Protein AF-A0A4Q3DYS0-F1 (afdb_monomer)

Nearest PDB structures (foldseek):
  2i02-assembly1_B  TM=9.079E-01  e=6.092E-02  Nostoc punctiforme PCC 73102
  2hq7-assembly1_B  TM=7.321E-01  e=1.449E+00  Clostridium acetobutylicum
  2i51-assembly1_B  TM=6.617E-01  e=1.042E+00  Nostoc punctiforme PCC 73102
  5v8w-assembly3_F  TM=3.234E-01  e=2.996E+00  Homo sapiens
  3ul5-assembly1_A  TM=4.429E-01  e=9.206E+00  Saccharum officinarum

Foldseek 3Di:
DDPDDPQVVLVVVQVVLVVVQWDWDWDQDPVRDIDIDIFGWDHADSNGDTDTDDDPVD

Structure (mmCIF, N/CA/C/O backbone):
data_AF-A0A4Q3DYS0-F1
#
_entry.id   AF-A0A4Q3DYS0-F1
#
loop_
_atom_site.group_PDB
_atom_site.id
_atom_site.type_symbol
_atom_site.label_atom_id
_atom_site.label_alt_id
_atom_site.label_comp_id
_atom_sit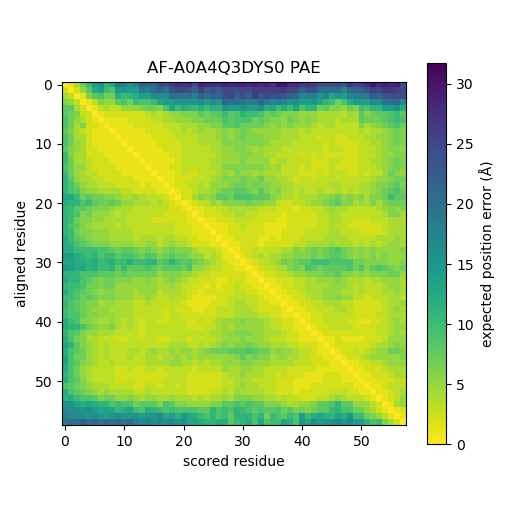e.label_asym_id
_atom_site.label_entity_id
_atom_site.label_seq_id
_atom_site.pdbx_PDB_ins_code
_atom_site.Cartn_x
_atom_site.Cartn_y
_atom_site.Cartn_z
_atom_site.occupancy
_atom_site.B_iso_or_equiv
_atom_site.auth_seq_id
_atom_site.auth_comp_id
_atom_site.auth_asym_id
_atom_site.auth_atom_id
_atom_site.pdbx_PDB_model_num
ATOM 1 N N . MET A 1 1 ? -11.071 24.307 11.572 1.00 50.22 1 MET A N 1
ATOM 2 C CA . MET A 1 1 ? -11.223 22.872 11.263 1.00 50.22 1 MET A CA 1
ATOM 3 C C . MET A 1 1 ? -10.939 22.134 12.552 1.00 50.22 1 MET A C 1
ATOM 5 O O . MET A 1 1 ? -9.926 22.434 13.163 1.00 50.22 1 MET A O 1
ATOM 9 N N . SER A 1 2 ? -11.869 21.317 13.036 1.00 58.50 2 SER A N 1
ATOM 10 C CA . SER A 1 2 ? -11.691 20.549 14.273 1.00 58.50 2 SER A CA 1
ATOM 11 C C . SER A 1 2 ? -10.487 19.615 14.131 1.00 58.50 2 SER A C 1
ATOM 13 O O . SER A 1 2 ? -10.428 18.865 13.158 1.00 58.50 2 SER A O 1
ATOM 15 N N . GLU A 1 3 ? -9.538 19.674 15.066 1.00 73.44 3 GLU A N 1
ATOM 16 C CA . GLU A 1 3 ? -8.451 18.697 15.163 1.00 73.44 3 GLU A CA 1
ATOM 17 C C . GLU A 1 3 ? -9.062 17.324 15.451 1.00 73.44 3 GLU A C 1
ATOM 19 O O . GLU A 1 3 ? -9.509 17.046 16.561 1.00 73.44 3 GLU A O 1
ATOM 24 N N . GLN A 1 4 ? -9.148 16.482 14.421 1.00 76.56 4 GLN A N 1
ATOM 25 C CA . GLN A 1 4 ? -9.521 15.082 14.589 1.00 76.56 4 GLN A CA 1
ATOM 26 C C . GLN A 1 4 ? -8.388 14.356 15.300 1.00 76.56 4 GLN A C 1
ATOM 28 O O . GLN A 1 4 ? -7.213 14.549 14.972 1.00 76.56 4 GLN A O 1
ATOM 33 N N . SER A 1 5 ? -8.737 13.495 16.246 1.00 85.88 5 SER A N 1
ATOM 34 C CA . SER A 1 5 ? -7.766 12.643 16.921 1.00 85.88 5 SER A CA 1
ATOM 35 C C . SER A 1 5 ? -7.110 11.681 15.918 1.00 85.88 5 SER A C 1
ATOM 37 O O . SER A 1 5 ? -7.726 11.271 14.932 1.00 85.88 5 SER A O 1
ATOM 39 N N . LYS A 1 6 ? -5.849 11.293 16.153 1.00 85.25 6 LYS A N 1
ATOM 40 C CA . LYS A 1 6 ? -5.114 10.353 15.280 1.00 85.25 6 LYS A CA 1
ATOM 41 C C . LYS A 1 6 ? -5.922 9.079 14.931 1.00 85.25 6 LYS A C 1
ATOM 43 O O . LYS A 1 6 ? -5.937 8.711 13.758 1.00 85.25 6 LYS A O 1
ATOM 48 N N . PRO A 1 7 ? -6.650 8.441 15.871 1.00 87.75 7 PRO A N 1
ATOM 49 C CA . PRO A 1 7 ? -7.492 7.283 15.558 1.00 87.75 7 PRO A CA 1
ATOM 50 C C . PRO A 1 7 ? -8.642 7.589 14.587 1.00 87.75 7 PRO A C 1
ATOM 52 O O . PRO A 1 7 ? -8.960 6.765 13.734 1.00 87.75 7 PRO A O 1
ATOM 55 N N . GLU A 1 8 ? -9.257 8.771 14.677 1.00 89.50 8 GLU A N 1
ATOM 56 C CA . GLU A 1 8 ? -10.331 9.183 13.762 1.00 89.50 8 GLU A CA 1
ATOM 57 C C . GLU A 1 8 ? -9.806 9.409 12.342 1.00 89.50 8 GLU A C 1
ATOM 59 O O . GLU A 1 8 ? -10.476 9.053 11.374 1.00 89.50 8 GLU A O 1
ATOM 64 N N . GLN A 1 9 ? -8.589 9.943 12.215 1.00 90.81 9 GLN A N 1
ATOM 65 C CA . GLN A 1 9 ? -7.922 10.125 10.924 1.00 90.81 9 GLN A CA 1
ATOM 66 C C . GLN A 1 9 ? -7.579 8.778 10.272 1.00 90.81 9 GLN A C 1
ATOM 68 O O . GLN A 1 9 ? -7.827 8.594 9.081 1.00 90.81 9 GLN A O 1
ATOM 73 N N . ILE A 1 10 ? -7.059 7.820 11.050 1.00 90.50 10 ILE A N 1
ATOM 74 C CA . ILE A 1 10 ? -6.757 6.462 10.566 1.00 90.50 10 ILE A CA 1
ATOM 75 C C . ILE A 1 10 ? -8.042 5.751 10.141 1.00 90.50 10 ILE A C 1
ATOM 77 O O . ILE A 1 10 ? -8.081 5.154 9.068 1.00 90.50 10 ILE A O 1
ATOM 81 N N . LYS A 1 11 ? -9.115 5.866 10.932 1.00 91.00 11 LYS A N 1
ATOM 82 C CA . LYS A 1 11 ? -10.421 5.304 10.575 1.00 91.00 11 LYS A CA 1
ATOM 83 C C . LYS A 1 11 ? -10.944 5.884 9.261 1.00 91.00 11 LYS A C 1
ATOM 85 O O . LYS A 1 11 ? -11.327 5.130 8.377 1.00 91.00 11 LYS A O 1
ATOM 90 N N . PHE A 1 12 ? -10.901 7.206 9.107 1.00 90.56 12 PHE A N 1
ATOM 91 C CA . PHE A 1 12 ? -11.313 7.858 7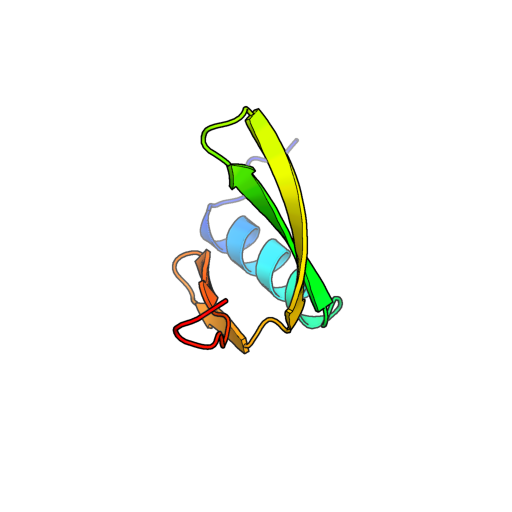.866 1.00 90.56 12 PHE A CA 1
ATOM 92 C C . PHE A 1 12 ? -10.492 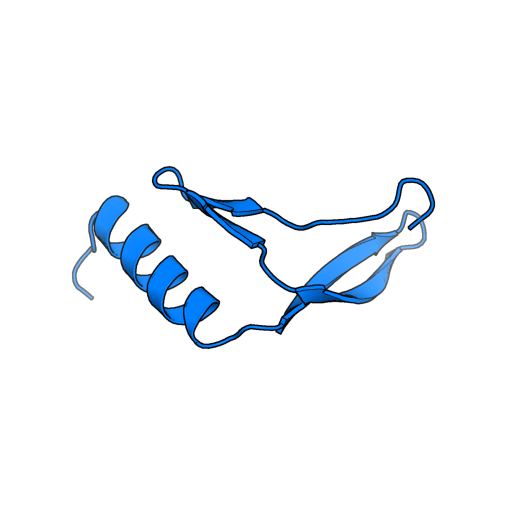7.381 6.658 1.00 90.56 12 PHE A C 1
ATOM 94 O O . PHE A 1 12 ? -11.052 7.127 5.592 1.00 90.56 12 PHE A O 1
ATOM 101 N N . LEU A 1 13 ? -9.173 7.239 6.819 1.00 89.75 13 LEU A N 1
ATOM 102 C CA . LEU A 1 13 ? -8.295 6.723 5.771 1.00 89.75 13 LEU A CA 1
ATOM 103 C C . LEU A 1 13 ? -8.649 5.276 5.404 1.00 89.75 13 LEU A C 1
ATOM 105 O O . LEU A 1 13 ? -8.772 4.967 4.221 1.00 89.75 13 LEU A O 1
ATOM 109 N N . LYS A 1 14 ? -8.852 4.413 6.403 1.00 90.12 14 LYS A N 1
ATOM 110 C CA . LYS A 1 14 ? -9.248 3.016 6.208 1.00 90.12 14 LYS A CA 1
ATOM 111 C C . LYS A 1 14 ? -10.565 2.908 5.441 1.00 90.12 14 LYS A C 1
ATOM 113 O O . LYS A 1 14 ? -10.596 2.244 4.409 1.00 90.12 14 LYS A O 1
ATOM 118 N N . ASP A 1 15 ? -11.591 3.646 5.863 1.00 90.75 15 ASP A N 1
ATOM 119 C CA . ASP A 1 15 ? -12.901 3.665 5.200 1.00 90.75 15 ASP A CA 1
ATOM 120 C C . ASP A 1 15 ? -12.781 4.073 3.716 1.00 90.75 15 ASP A C 1
ATOM 122 O O . ASP A 1 15 ? -13.481 3.549 2.851 1.00 90.75 15 ASP A O 1
ATOM 126 N N . LYS A 1 16 ? -11.868 5.000 3.389 1.00 90.25 16 LYS A N 1
ATOM 127 C CA . LYS A 1 16 ? -11.615 5.423 2.001 1.00 90.25 16 LYS A CA 1
ATOM 128 C C . LYS A 1 16 ? -10.849 4.390 1.186 1.00 90.25 16 LYS A C 1
ATOM 130 O O . LYS A 1 16 ? -11.136 4.222 0.004 1.00 90.25 16 LYS A O 1
ATOM 135 N N . ILE A 1 17 ? -9.879 3.721 1.792 1.00 89.44 17 ILE A N 1
ATOM 136 C CA . ILE A 1 17 ? -9.082 2.688 1.128 1.00 89.44 17 ILE A CA 1
ATOM 137 C C . ILE A 1 17 ? -9.926 1.437 0.850 1.00 89.44 17 ILE A C 1
ATOM 139 O O . ILE A 1 17 ? -9.768 0.828 -0.201 1.00 89.44 17 ILE A O 1
ATOM 143 N N . GLU A 1 18 ? -10.849 1.068 1.740 1.00 86.00 18 GLU A N 1
ATOM 144 C CA . GLU A 1 18 ? -11.753 -0.071 1.524 1.00 86.00 18 GLU A CA 1
ATOM 145 C C . GLU A 1 18 ? -12.724 0.156 0.350 1.00 86.00 18 GLU A C 1
ATOM 147 O O . GLU A 1 18 ? -13.041 -0.782 -0.386 1.00 86.00 18 GLU A O 1
ATOM 152 N N . ASP A 1 19 ? -13.146 1.404 0.125 1.00 88.31 19 ASP A N 1
ATOM 153 C CA . ASP A 1 19 ? -13.948 1.800 -1.041 1.00 88.31 19 ASP A CA 1
ATOM 154 C C . ASP A 1 19 ? -13.106 1.786 -2.337 1.00 88.31 19 ASP A C 1
ATOM 156 O O . ASP A 1 19 ? -13.549 1.343 -3.402 1.00 88.31 19 ASP A O 1
ATOM 160 N N . VAL A 1 20 ? -11.835 2.194 -2.244 1.00 84.19 20 VAL A N 1
ATOM 161 C CA . VAL A 1 20 ? -10.884 2.254 -3.363 1.00 84.19 20 VAL A CA 1
ATOM 162 C C . VAL A 1 20 ? -9.976 1.020 -3.370 1.00 84.19 20 VAL A C 1
ATOM 164 O O . VAL A 1 20 ? -8.823 1.048 -2.947 1.00 84.19 20 VAL A O 1
ATOM 167 N N . ARG A 1 21 ? -10.488 -0.083 -3.929 1.00 81.06 21 ARG A N 1
ATOM 168 C CA . ARG A 1 21 ? -9.792 -1.388 -3.984 1.00 81.06 21 ARG A CA 1
ATOM 169 C C . ARG A 1 21 ? -8.377 -1.350 -4.578 1.00 81.06 21 ARG A C 1
ATOM 171 O O . ARG A 1 21 ? -7.537 -2.160 -4.192 1.00 81.06 21 ARG A O 1
ATOM 178 N N . ILE A 1 22 ? -8.133 -0.467 -5.549 1.00 89.69 22 ILE A N 1
ATOM 179 C CA . ILE A 1 22 ? -6.845 -0.329 -6.242 1.00 89.69 22 ILE A CA 1
ATOM 180 C C . ILE A 1 22 ? -6.283 1.065 -5.984 1.00 89.69 22 ILE A C 1
ATOM 182 O O . ILE A 1 22 ? -6.885 2.061 -6.379 1.00 89.69 22 ILE A O 1
ATOM 186 N N . THR A 1 23 ? -5.099 1.127 -5.384 1.00 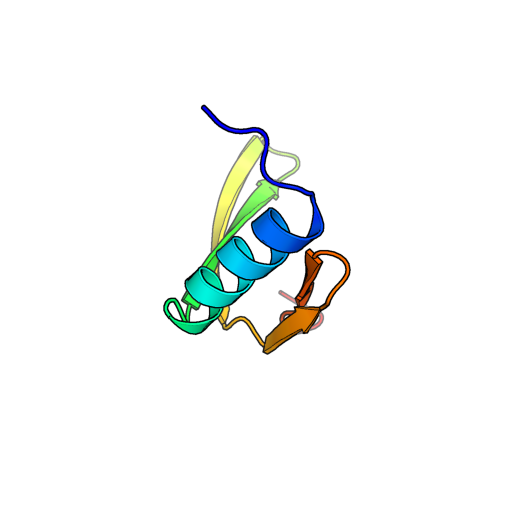91.75 23 THR A N 1
ATOM 187 C CA . THR A 1 23 ? -4.338 2.365 -5.193 1.00 91.75 23 THR A CA 1
ATOM 188 C C . THR A 1 23 ? -3.163 2.442 -6.165 1.00 91.75 23 THR A C 1
ATOM 190 O O . THR A 1 23 ? -2.757 1.443 -6.758 1.00 91.75 23 THR A O 1
ATOM 193 N N . MET A 1 24 ? -2.598 3.636 -6.329 1.00 93.56 24 MET A N 1
ATOM 194 C CA . MET A 1 24 ? -1.408 3.872 -7.144 1.00 93.56 24 MET A CA 1
ATOM 195 C C . MET A 1 24 ? -0.198 4.054 -6.229 1.00 93.56 24 MET A C 1
ATOM 197 O O . MET A 1 24 ? -0.037 5.103 -5.607 1.00 93.56 24 MET A O 1
ATOM 201 N N . LEU A 1 25 ? 0.679 3.051 -6.162 1.00 93.00 25 LEU A N 1
ATOM 202 C CA . LEU A 1 25 ? 1.947 3.162 -5.446 1.00 93.00 25 LEU A CA 1
ATOM 203 C C . LEU A 1 25 ? 2.952 3.901 -6.329 1.00 93.00 25 LEU A C 1
ATOM 205 O O . LEU A 1 25 ? 3.305 3.424 -7.409 1.00 93.00 25 LEU A O 1
ATOM 209 N N . VAL A 1 26 ? 3.399 5.070 -5.876 1.00 94.00 26 VAL A N 1
ATOM 210 C CA . VAL A 1 26 ? 4.354 5.916 -6.596 1.00 94.00 26 VAL A CA 1
ATOM 211 C C . VAL A 1 26 ? 5.706 5.859 -5.899 1.00 94.00 26 VAL A C 1
ATOM 213 O O . VAL A 1 26 ? 5.809 6.122 -4.705 1.00 94.00 26 VAL A O 1
ATOM 216 N N . THR A 1 27 ? 6.747 5.532 -6.656 1.00 93.12 27 THR A N 1
ATOM 217 C CA . THR A 1 27 ? 8.133 5.480 -6.182 1.00 93.12 27 THR A CA 1
ATOM 218 C C . THR A 1 27 ? 9.013 6.367 -7.052 1.00 93.12 27 THR A C 1
ATOM 220 O O . THR A 1 27 ? 8.723 6.589 -8.230 1.00 93.12 27 THR A O 1
ATOM 223 N N . VAL A 1 28 ? 10.090 6.888 -6.466 1.00 95.00 28 VAL A N 1
ATOM 224 C CA . VAL A 1 28 ? 11.104 7.662 -7.187 1.00 95.00 28 VAL A CA 1
ATOM 225 C C . VAL A 1 28 ? 12.358 6.805 -7.283 1.00 95.00 28 VAL A C 1
ATOM 227 O O . VAL A 1 28 ? 12.890 6.365 -6.264 1.00 95.00 28 VAL A O 1
ATOM 230 N N . LYS A 1 29 ? 12.815 6.533 -8.506 1.00 89.25 29 LYS A N 1
ATOM 231 C CA . LYS A 1 29 ? 14.047 5.774 -8.754 1.00 89.25 29 LYS A CA 1
ATOM 232 C C . LYS A 1 29 ? 15.283 6.656 -8.563 1.00 89.25 29 LYS A C 1
ATOM 234 O O . LYS A 1 29 ? 15.200 7.880 -8.547 1.00 89.25 29 LYS A O 1
ATOM 239 N N . ALA A 1 30 ? 16.458 6.031 -8.479 1.00 91.69 30 ALA A N 1
ATOM 240 C CA . ALA A 1 30 ? 17.736 6.737 -8.323 1.00 91.69 30 ALA A CA 1
ATOM 241 C C . ALA A 1 30 ? 18.034 7.748 -9.453 1.00 91.69 30 ALA A C 1
ATOM 243 O O . ALA A 1 30 ? 18.753 8.721 -9.248 1.00 91.69 30 ALA A O 1
ATOM 244 N N . ASN A 1 31 ? 17.456 7.545 -10.640 1.00 92.88 31 ASN A N 1
ATOM 245 C CA . ASN A 1 31 ? 17.536 8.464 -11.777 1.00 92.88 31 ASN A CA 1
ATOM 246 C C . ASN A 1 31 ? 16.496 9.604 -11.727 1.00 92.88 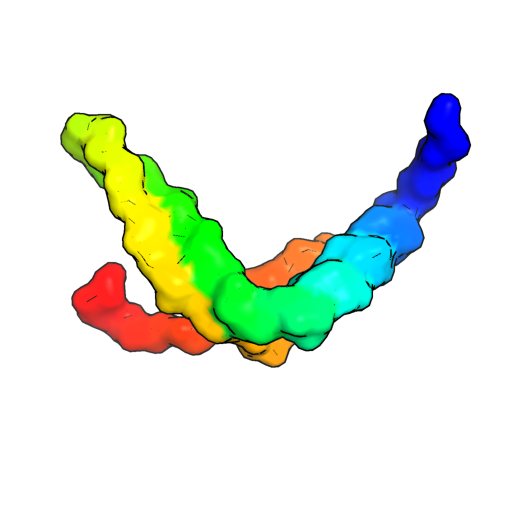31 ASN A C 1
ATOM 248 O O . ASN A 1 31 ? 16.349 10.315 -12.714 1.00 92.88 31 ASN A O 1
ATOM 252 N N . HIS A 1 32 ? 15.794 9.790 -10.604 1.00 91.44 32 HIS A N 1
ATOM 253 C CA . HIS A 1 32 ? 14.708 10.763 -10.412 1.00 91.44 32 HIS A CA 1
ATOM 254 C C . HIS A 1 32 ? 13.465 10.524 -11.281 1.00 91.44 32 HIS A C 1
ATOM 256 O O . HIS A 1 32 ? 12.578 11.375 -11.341 1.00 91.44 32 HIS A O 1
ATOM 262 N N . GLU A 1 33 ? 13.350 9.361 -11.923 1.00 93.94 33 GLU A N 1
ATOM 263 C CA . GLU A 1 33 ? 12.115 8.991 -12.604 1.00 93.94 33 GLU A CA 1
ATOM 264 C C . GLU A 1 33 ? 11.037 8.586 -11.604 1.00 93.94 33 GLU A C 1
ATOM 266 O O . GLU A 1 33 ? 11.284 7.847 -10.644 1.00 93.94 33 GLU A O 1
ATOM 271 N N . ILE A 1 34 ? 9.815 9.023 -11.890 1.00 95.00 34 ILE A N 1
ATOM 272 C CA . ILE A 1 34 ? 8.620 8.670 -11.133 1.00 95.00 34 ILE A CA 1
ATO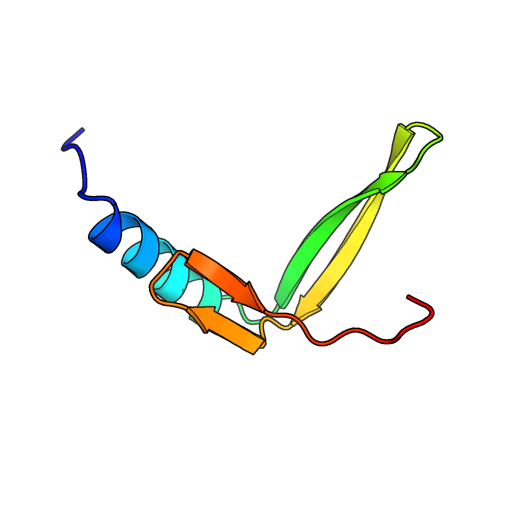M 273 C C . ILE A 1 34 ? 7.998 7.435 -11.777 1.00 95.00 34 ILE A C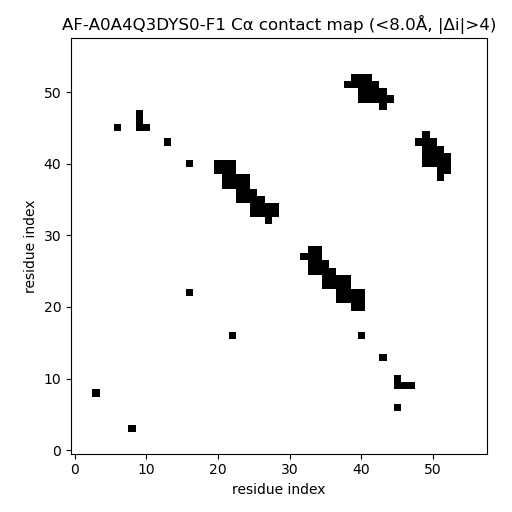 1
ATOM 275 O O . ILE A 1 34 ? 7.605 7.460 -12.943 1.00 95.00 34 ILE A O 1
ATOM 279 N N . HIS A 1 35 ? 7.887 6.355 -11.009 1.00 93.56 35 HIS A N 1
ATOM 280 C CA . HIS A 1 35 ? 7.249 5.113 -11.437 1.00 93.56 35 HIS A CA 1
ATOM 281 C C . HIS A 1 35 ? 5.999 4.887 -10.593 1.00 93.56 35 HIS A C 1
ATOM 283 O O . HIS A 1 35 ? 6.071 4.870 -9.364 1.00 93.56 35 HIS A O 1
ATOM 289 N N . SER A 1 36 ? 4.851 4.716 -11.250 1.00 93.75 36 SER A N 1
ATOM 290 C CA . SER A 1 36 ? 3.574 4.435 -10.592 1.00 93.75 36 SER A CA 1
ATOM 291 C C . SER A 1 36 ? 3.062 3.059 -10.991 1.00 93.75 36 SER A C 1
ATOM 293 O O . SER A 1 36 ? 3.104 2.701 -12.169 1.00 93.75 36 SER A O 1
ATOM 295 N N . ARG A 1 37 ? 2.590 2.280 -10.015 1.00 91.81 37 ARG A N 1
ATOM 296 C CA . ARG A 1 37 ? 2.036 0.942 -10.245 1.00 91.81 37 ARG A CA 1
ATOM 297 C C . ARG A 1 37 ? 0.704 0.784 -9.518 1.00 91.81 37 ARG A C 1
ATOM 299 O O . ARG A 1 37 ? 0.622 1.157 -8.345 1.00 91.81 37 ARG A O 1
ATOM 306 N N . PRO A 1 38 ? -0.325 0.225 -10.179 1.00 93.44 38 PRO A N 1
ATOM 307 C CA . PRO A 1 38 ? -1.556 -0.133 -9.498 1.00 93.44 38 PRO A CA 1
ATOM 308 C C . PRO A 1 38 ? -1.280 -1.292 -8.534 1.00 93.44 38 PRO A C 1
ATOM 310 O O . PRO A 1 38 ? -0.723 -2.314 -8.932 1.00 93.44 38 PRO A O 1
ATOM 313 N N . M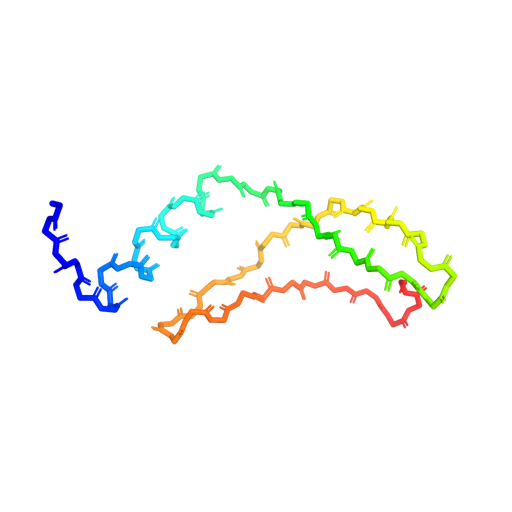ET A 1 39 ? -1.677 -1.129 -7.277 1.00 92.75 39 MET A N 1
ATOM 314 C CA . MET A 1 39 ? -1.564 -2.132 -6.220 1.00 92.75 39 MET A CA 1
ATOM 315 C C . MET A 1 39 ? -2.939 -2.325 -5.579 1.00 92.75 39 MET A C 1
ATOM 317 O O . MET A 1 39 ? -3.625 -1.352 -5.267 1.00 92.75 39 MET A O 1
ATOM 321 N N . ALA A 1 40 ? -3.352 -3.576 -5.380 1.00 92.50 40 ALA A N 1
ATOM 322 C CA . ALA A 1 40 ? -4.549 -3.881 -4.603 1.00 92.50 40 ALA A CA 1
ATOM 323 C C . ALA A 1 40 ? -4.203 -3.852 -3.111 1.00 92.50 40 ALA A C 1
ATOM 325 O O . ALA A 1 40 ? -3.270 -4.541 -2.688 1.00 92.50 40 ALA A O 1
ATOM 326 N N . THR A 1 41 ? -4.935 -3.066 -2.325 1.00 92.31 41 THR A N 1
ATOM 327 C CA . THR A 1 41 ? -4.705 -3.001 -0.877 1.00 92.31 41 THR A CA 1
ATOM 328 C C . THR A 1 41 ? -5.219 -4.273 -0.208 1.00 92.31 41 THR A C 1
ATOM 330 O O . THR A 1 41 ? -6.361 -4.668 -0.439 1.00 92.31 41 THR A O 1
ATOM 333 N N . ALA A 1 42 ? -4.380 -4.921 0.603 1.00 91.38 42 ALA A N 1
ATOM 334 C CA . ALA A 1 42 ? -4.735 -6.143 1.321 1.00 91.38 42 ALA A CA 1
ATOM 335 C C . ALA A 1 42 ? -5.392 -5.844 2.675 1.00 91.38 42 ALA A C 1
ATOM 337 O O . ALA A 1 42 ? -6.431 -6.422 2.979 1.00 91.38 42 ALA A O 1
ATOM 338 N N . ASP A 1 43 ? -4.796 -4.949 3.469 1.00 90.25 43 ASP A N 1
ATOM 339 C CA . ASP A 1 43 ? -5.341 -4.522 4.762 1.00 90.25 43 ASP A CA 1
ATOM 340 C C . ASP A 1 43 ? -4.750 -3.172 5.203 1.00 90.25 43 ASP A C 1
ATOM 342 O O . ASP A 1 43 ? -3.684 -2.758 4.734 1.00 90.25 43 ASP A O 1
ATOM 346 N N . VAL A 1 44 ? -5.446 -2.505 6.124 1.00 90.38 44 VAL A N 1
ATOM 347 C CA . VAL A 1 44 ? -4.979 -1.325 6.857 1.00 90.38 44 VAL A CA 1
ATOM 348 C C . VAL A 1 44 ? -5.157 -1.587 8.349 1.00 90.38 44 VAL A C 1
ATOM 350 O O . VAL A 1 44 ? -6.284 -1.787 8.824 1.00 90.38 44 VAL A O 1
ATOM 353 N N . ASP A 1 45 ? -4.052 -1.580 9.092 1.00 89.44 45 ASP A N 1
ATOM 354 C CA . ASP A 1 45 ? -4.077 -1.847 10.529 1.00 89.44 45 ASP A CA 1
ATOM 355 C C . ASP A 1 45 ? -4.470 -0.615 11.366 1.00 89.44 45 ASP A C 1
ATOM 357 O O . ASP A 1 45 ? -4.650 0.497 10.863 1.00 89.44 45 ASP A O 1
ATOM 361 N N . ALA A 1 46 ? -4.644 -0.826 12.673 1.00 86.00 46 ALA A N 1
ATOM 362 C CA . ALA A 1 46 ? -5.053 0.222 13.608 1.00 86.00 46 ALA A CA 1
ATOM 363 C C . ALA A 1 46 ? -3.981 1.307 13.827 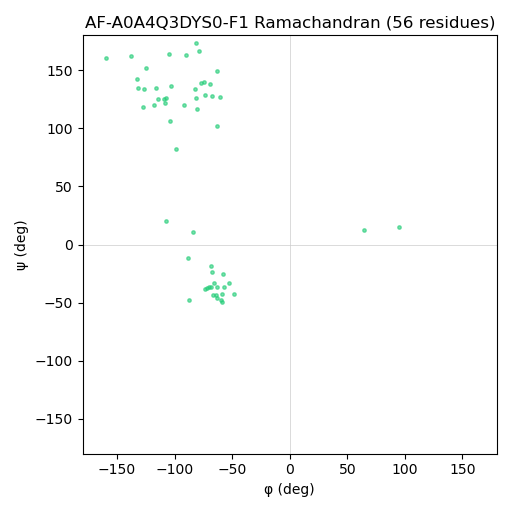1.00 86.00 46 ALA A C 1
ATOM 365 O O . ALA A 1 46 ? -4.312 2.402 14.287 1.00 86.00 46 ALA A O 1
ATOM 366 N N . ASP A 1 47 ? -2.725 1.017 13.484 1.00 87.62 47 ASP A N 1
ATOM 367 C CA . ASP A 1 47 ? -1.605 1.952 13.581 1.00 87.62 47 ASP A CA 1
ATOM 368 C C . ASP A 1 47 ? -1.452 2.806 12.309 1.00 87.62 47 ASP A C 1
ATOM 370 O O . ASP A 1 47 ? -0.752 3.824 12.325 1.00 87.62 47 ASP A O 1
ATOM 374 N N . GLY A 1 48 ? -2.163 2.443 11.235 1.00 86.44 48 GLY A N 1
ATOM 375 C CA . GLY A 1 48 ? -2.174 3.131 9.949 1.00 86.44 48 GLY A CA 1
ATOM 376 C C . GLY A 1 48 ? -1.192 2.557 8.926 1.00 86.44 48 GLY A C 1
ATOM 377 O O . GLY A 1 48 ? -0.911 3.225 7.929 1.00 86.44 48 GLY A O 1
ATOM 378 N N . ASN A 1 49 ? -0.663 1.349 9.138 1.00 91.75 49 ASN A N 1
ATOM 379 C CA . ASN A 1 49 ? 0.146 0.674 8.127 1.00 91.75 49 ASN A CA 1
ATOM 380 C C . ASN A 1 49 ? -0.754 0.090 7.037 1.00 91.75 49 ASN A C 1
ATOM 382 O O . ASN A 1 49 ? -1.800 -0.495 7.321 1.00 91.75 49 ASN A O 1
ATOM 386 N N . VAL A 1 50 ? -0.315 0.226 5.785 1.00 91.75 50 VAL A N 1
ATOM 387 C CA . VAL A 1 50 ? -1.026 -0.274 4.604 1.00 91.75 50 VAL A CA 1
ATOM 388 C C . VAL A 1 50 ? -0.267 -1.460 4.026 1.00 91.75 50 VAL A C 1
ATOM 390 O O . VAL A 1 50 ? 0.917 -1.353 3.702 1.00 91.75 50 VAL A O 1
ATOM 393 N N . TRP A 1 51 ? -0.961 -2.582 3.877 1.00 91.88 51 TRP A N 1
ATOM 394 C CA . TRP A 1 51 ? -0.384 -3.840 3.430 1.00 91.88 51 TRP A CA 1
ATOM 395 C C . TRP A 1 51 ? -0.713 -4.124 1.968 1.00 91.88 51 TRP A C 1
ATOM 397 O O . TRP A 1 51 ? -1.855 -3.988 1.524 1.00 91.88 51 TRP A O 1
ATOM 407 N N . PHE A 1 52 ? 0.296 -4.583 1.231 1.00 92.56 52 PHE A N 1
ATOM 408 C CA . PHE A 1 52 ? 0.187 -4.990 -0.166 1.00 92.56 52 PHE A CA 1
ATOM 409 C C . PHE A 1 52 ? 0.875 -6.335 -0.367 1.00 92.56 52 PHE A C 1
ATOM 411 O O . PHE A 1 52 ? 1.955 -6.570 0.174 1.00 92.56 52 PHE A O 1
ATOM 418 N N . PHE A 1 53 ? 0.298 -7.190 -1.209 1.00 91.56 53 PHE A N 1
ATOM 419 C CA . PHE A 1 53 ? 1.038 -8.323 -1.754 1.00 91.56 53 PHE A CA 1
ATOM 420 C C . PHE A 1 53 ? 1.871 -7.859 -2.948 1.00 91.56 53 PHE A C 1
ATOM 422 O O . PHE A 1 53 ? 1.380 -7.162 -3.835 1.00 91.56 53 PHE A O 1
ATOM 429 N N . THR A 1 54 ? 3.134 -8.270 -2.983 1.00 90.12 54 THR A N 1
ATOM 430 C CA . THR A 1 54 ? 4.040 -8.050 -4.112 1.00 90.12 54 THR A CA 1
ATOM 431 C C . THR A 1 54 ? 4.846 -9.318 -4.368 1.00 90.12 54 THR A C 1
ATOM 433 O O . THR A 1 54 ? 4.915 -10.200 -3.513 1.00 90.12 54 THR A O 1
ATOM 436 N N . ASN A 1 55 ? 5.443 -9.422 -5.550 1.00 89.38 55 ASN A N 1
ATOM 437 C CA . ASN A 1 55 ? 6.446 -10.443 -5.825 1.00 89.38 55 ASN A CA 1
ATOM 438 C C . ASN A 1 55 ? 7.852 -9.907 -5.478 1.00 89.38 55 ASN A C 1
ATOM 440 O O . ASN A 1 55 ? 8.046 -8.699 -5.328 1.00 89.38 55 ASN A O 1
ATOM 444 N N . GLU A 1 56 ? 8.818 -10.815 -5.341 1.00 85.38 56 GLU A N 1
ATOM 445 C CA . GLU A 1 56 ? 10.211 -10.493 -4.992 1.00 85.38 56 GLU A CA 1
ATOM 446 C C . GLU A 1 56 ? 10.954 -9.725 -6.101 1.00 85.38 56 GLU A C 1
ATOM 448 O O . GLU A 1 56 ? 11.905 -9.000 -5.829 1.00 85.38 56 GLU A O 1
ATOM 453 N N . PHE A 1 57 ? 10.499 -9.847 -7.350 1.00 77.81 57 PHE A N 1
ATOM 454 C CA . PHE A 1 57 ? 11.164 -9.299 -8.538 1.00 77.81 57 PHE A CA 1
ATOM 455 C C . PHE A 1 57 ? 10.441 -8.079 -9.131 1.00 77.81 57 PHE A C 1
ATOM 457 O O . PHE A 1 57 ? 10.600 -7.789 -10.319 1.00 77.81 57 PHE A O 1
ATOM 464 N N . SER A 1 58 ? 9.599 -7.411 -8.338 1.00 65.75 58 SER A N 1
ATOM 465 C CA . SER A 1 58 ? 8.726 -6.322 -8.789 1.00 65.75 58 SER A CA 1
ATOM 466 C C . SER A 1 58 ? 9.511 -5.031 -8.889 1.00 65.75 58 SER A C 1
ATOM 468 O O . SER A 1 58 ? 10.116 -4.612 -7.883 1.00 65.75 58 SER A O 1
#

Radius of gyration: 14.21 Å; Cα contacts (8 Å, |Δi|>4): 57; chains: 1; bounding box: 32×33×30 Å

Solvent-accessible surface area (backbone atoms only — not comparable to full-atom values): 3820 Å² total; per-residue (Å²): 131,83,86,70,53,72,67,58,51,42,50,53,51,44,61,50,46,70,73,44,54,64,43,73,51,73,48,73,46,99,86,70,47,78,48,74,44,83,42,56,66,72,49,67,53,94,89,60,53,77,40,66,85,78,67,96,89,113

Mean predicted aligned error: 5.56 Å

pLDDT: mean 88.0, std 8.29, range [50.22, 95.0]

Sequence (58 aa):
MSEQSKPEQIKFLKDKIEDVRITMLVTVKANHEIHSRPMATADVDADGNVWFFTNEFS

Secondary structure (DSSP, 8-state):
-----HHHHHHHHHHHHHH--EEEEEEE-TTS-EEEEEEEEEEE-TT--EEE---TT-